Protein AF-A0A0F9UB42-F1 (afdb_monomer_lite)

Sequence (96 aa):
MAKKSGWHKLFGRAYHKATLMAPVYEYLCNKGHETEIEQRIVEDALTVCPKKGCRCKAKRLISRTNFQLKGNGWFNQGYSGSSNVAPTTRAKAKGK

Radius of gyration: 27.77 Å; chains: 1; bounding box: 80×42×70 Å

Structure (mmCIF, N/CA/C/O backbone):
data_AF-A0A0F9UB42-F1
#
_entry.id   AF-A0A0F9UB42-F1
#
loop_
_atom_site.group_PDB
_atom_site.id
_atom_site.type_symbol
_atom_site.label_atom_id
_atom_site.label_alt_id
_atom_site.label_comp_id
_atom_site.label_asym_id
_atom_site.label_entity_id
_atom_site.label_seq_id
_atom_site.pdbx_PDB_ins_code
_atom_site.Cartn_x
_atom_site.Cartn_y
_atom_site.Cartn_z
_atom_site.occupancy
_atom_site.B_iso_or_equiv
_atom_site.auth_seq_id
_atom_site.auth_comp_id
_atom_site.auth_asym_id
_atom_site.auth_atom_id
_atom_site.pdbx_PDB_model_num
ATOM 1 N N . MET A 1 1 ? -39.733 -31.011 -2.561 1.00 38.25 1 MET A N 1
ATOM 2 C CA . MET A 1 1 ? -38.285 -31.282 -2.755 1.00 38.25 1 MET A CA 1
ATOM 3 C C . MET A 1 1 ? -37.729 -30.205 -3.694 1.00 38.25 1 MET A C 1
ATOM 5 O O . MET A 1 1 ? -38.465 -29.828 -4.584 1.00 38.25 1 MET A O 1
ATOM 9 N N . ALA A 1 2 ? -36.544 -29.601 -3.592 1.00 42.50 2 ALA A N 1
ATOM 10 C CA . ALA A 1 2 ? -35.365 -29.806 -2.762 1.00 42.50 2 ALA A CA 1
ATOM 11 C C . ALA A 1 2 ? -34.693 -28.441 -2.484 1.00 42.50 2 ALA A C 1
ATOM 13 O O . ALA A 1 2 ? -34.573 -27.592 -3.367 1.00 42.50 2 ALA A O 1
ATOM 14 N N . LYS A 1 3 ? -34.262 -28.249 -1.234 1.00 38.97 3 LYS A N 1
ATOM 15 C CA . LYS A 1 3 ? -33.486 -27.105 -0.748 1.00 38.97 3 LYS A CA 1
ATOM 16 C C . LYS A 1 3 ? -32.078 -27.184 -1.346 1.00 38.97 3 LYS A C 1
ATOM 18 O O . LYS A 1 3 ? -31.356 -28.128 -1.043 1.00 38.97 3 LYS A O 1
ATOM 23 N N . LYS A 1 4 ? -31.651 -26.199 -2.140 1.00 44.38 4 LYS A N 1
ATOM 24 C CA . LYS A 1 4 ? -30.222 -26.018 -2.460 1.00 44.38 4 LYS A CA 1
ATOM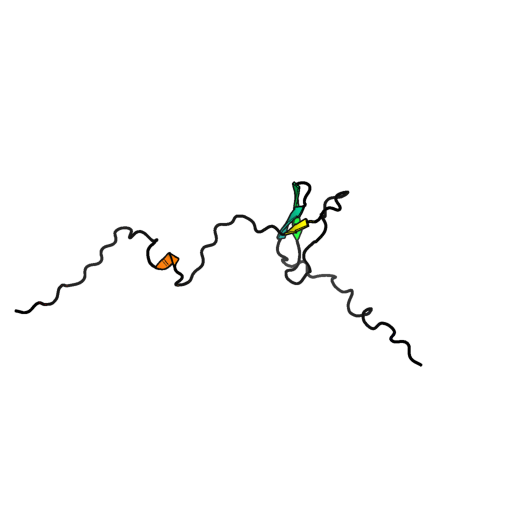 25 C C . LYS A 1 4 ? -29.565 -25.269 -1.301 1.00 44.38 4 LYS A C 1
ATOM 27 O O . LYS A 1 4 ? -29.298 -24.075 -1.358 1.00 44.38 4 LYS A O 1
ATOM 32 N N . SER A 1 5 ? -29.447 -25.994 -0.193 1.00 53.81 5 SER A N 1
ATOM 33 C CA . SER A 1 5 ? -28.733 -25.607 1.017 1.00 53.81 5 SER A CA 1
ATOM 34 C C . SER A 1 5 ? -27.244 -25.456 0.731 1.00 53.81 5 SER A C 1
ATOM 36 O O . SER A 1 5 ? -26.673 -26.209 -0.054 1.00 53.81 5 SER A O 1
ATOM 38 N N . GLY A 1 6 ? -26.647 -24.464 1.388 1.00 51.09 6 GLY A N 1
ATOM 39 C CA . GLY A 1 6 ? -25.269 -24.043 1.210 1.00 51.09 6 GLY A CA 1
ATOM 40 C C . GLY A 1 6 ? -24.222 -25.132 1.430 1.00 51.09 6 GLY A C 1
ATOM 41 O O . GLY A 1 6 ? -24.321 -25.946 2.341 1.00 51.09 6 GLY A O 1
ATOM 42 N N . TRP A 1 7 ? -23.185 -25.050 0.599 1.00 50.00 7 TRP A N 1
ATOM 43 C CA . TRP A 1 7 ? -21.958 -25.848 0.664 1.00 50.00 7 TRP A CA 1
ATOM 44 C C . TRP A 1 7 ? -20.692 -24.969 0.583 1.00 50.00 7 TRP A C 1
ATOM 46 O O . TRP A 1 7 ? -19.632 -25.428 0.190 1.00 50.00 7 TRP A O 1
ATOM 56 N N . HIS A 1 8 ? -20.775 -23.692 0.981 1.00 42.16 8 HIS A N 1
ATOM 57 C CA . HIS A 1 8 ? -19.608 -22.796 1.111 1.00 42.16 8 HIS A CA 1
ATOM 58 C C . HIS A 1 8 ? -19.458 -22.244 2.539 1.00 42.16 8 HIS A C 1
ATOM 60 O O . HIS A 1 8 ? -19.082 -21.100 2.777 1.00 42.16 8 HIS A O 1
ATOM 66 N N . LYS A 1 9 ? -19.775 -23.074 3.530 1.00 51.56 9 LYS A N 1
ATOM 67 C CA . LYS A 1 9 ? -19.340 -22.894 4.915 1.00 51.56 9 LYS A CA 1
ATOM 68 C C . LYS A 1 9 ? -18.845 -24.258 5.363 1.00 51.56 9 LYS A C 1
ATOM 70 O O . LYS A 1 9 ? -19.707 -25.039 5.729 1.00 51.56 9 LYS A O 1
ATOM 75 N N . LEU A 1 10 ? -17.540 -24.558 5.241 1.00 51.34 10 LEU A N 1
ATOM 76 C CA . LEU A 1 10 ? -16.814 -25.566 6.057 1.00 51.34 10 LEU A CA 1
ATOM 77 C C . LEU A 1 10 ? -15.348 -25.884 5.651 1.00 51.34 10 LEU A C 1
ATOM 79 O O . LEU A 1 10 ? -14.759 -26.762 6.264 1.00 51.34 10 LEU A O 1
ATOM 83 N N . PHE A 1 11 ? -14.685 -25.155 4.742 1.00 44.69 11 PHE A N 1
ATOM 84 C CA . PHE A 1 11 ? -13.233 -25.326 4.506 1.00 44.69 11 PHE A CA 1
ATOM 85 C C . PHE A 1 11 ? -12.572 -23.965 4.230 1.00 44.69 11 PHE A C 1
ATOM 87 O O . PHE A 1 11 ? -12.976 -23.283 3.303 1.00 44.69 11 PHE A O 1
ATOM 94 N N . GLY A 1 12 ? -11.589 -23.448 4.960 1.00 41.81 12 GLY A N 1
ATOM 95 C CA . GLY A 1 12 ? -11.005 -23.850 6.224 1.00 41.81 12 GLY A CA 1
ATOM 96 C C . GLY A 1 12 ? -10.625 -22.580 6.983 1.00 41.81 12 GLY A C 1
ATOM 97 O O . GLY A 1 12 ? -9.928 -21.701 6.478 1.00 41.81 12 GLY A O 1
ATOM 98 N N . ARG A 1 13 ? -11.105 -22.475 8.220 1.00 58.41 13 ARG A N 1
ATOM 99 C CA . ARG A 1 13 ? -10.608 -21.503 9.189 1.00 58.41 13 ARG A CA 1
ATOM 100 C C . ARG A 1 13 ? -9.368 -22.129 9.828 1.00 58.41 13 ARG A C 1
ATOM 102 O O . ARG A 1 13 ? -9.440 -22.692 10.909 1.00 58.41 13 ARG A O 1
ATOM 109 N N . ALA A 1 14 ? -8.261 -22.096 9.094 1.00 51.50 14 ALA A N 1
ATOM 110 C CA . ALA A 1 14 ? -6.939 -22.495 9.567 1.00 51.50 14 ALA A CA 1
ATOM 111 C C . ALA A 1 14 ? -5.863 -21.629 8.891 1.00 51.50 14 ALA A C 1
ATOM 113 O O . ALA A 1 14 ? -4.921 -22.127 8.294 1.00 51.50 14 ALA A O 1
ATOM 114 N N . TYR A 1 15 ? -6.000 -20.305 8.990 1.00 58.28 15 TYR A N 1
ATOM 115 C CA . TYR A 1 15 ? -4.886 -19.374 8.761 1.00 58.28 15 TYR A CA 1
ATOM 116 C C . TYR A 1 15 ? -4.205 -19.051 10.095 1.00 58.28 15 TYR A C 1
ATOM 118 O O . TYR A 1 15 ? -3.850 -17.916 10.387 1.00 58.28 15 TYR A O 1
ATOM 126 N N . HIS A 1 16 ? -4.068 -20.055 10.956 1.00 57.62 16 HIS A N 1
ATOM 127 C CA . HIS A 1 16 ? -3.216 -19.945 12.123 1.00 57.62 16 HIS A CA 1
ATOM 128 C C . HIS A 1 16 ? -1.850 -20.478 11.709 1.00 57.62 16 HIS A C 1
ATOM 130 O O . HIS A 1 16 ? -1.717 -21.668 11.442 1.00 57.62 16 HIS A O 1
ATOM 136 N N . LYS A 1 17 ? -0.852 -19.584 11.701 1.00 63.34 17 LYS A N 1
ATOM 137 C CA . LYS A 1 17 ? 0.588 -19.881 11.607 1.00 63.34 17 LYS A CA 1
ATOM 138 C C . LYS A 1 17 ? 1.160 -20.005 10.184 1.00 63.34 17 LYS A C 1
ATOM 140 O O . LYS A 1 17 ? 1.495 -21.086 9.720 1.00 63.34 17 LYS A O 1
ATOM 145 N N . ALA A 1 18 ? 1.374 -18.861 9.535 1.00 56.09 18 ALA A N 1
ATOM 146 C CA . ALA A 1 18 ? 2.430 -18.716 8.524 1.00 56.09 18 ALA A CA 1
ATOM 147 C C . ALA A 1 18 ? 2.955 -17.271 8.486 1.00 56.09 18 ALA A C 1
ATOM 149 O O . ALA A 1 18 ? 3.014 -16.633 7.440 1.00 56.09 18 ALA A O 1
ATOM 150 N N . THR A 1 19 ? 3.326 -16.753 9.658 1.00 65.88 19 THR A N 1
ATOM 151 C CA . THR A 1 19 ? 4.157 -15.553 9.815 1.00 65.88 19 THR A CA 1
ATOM 152 C C . THR A 1 19 ? 5.607 -15.918 9.506 1.00 65.88 19 THR A C 1
ATOM 154 O O . THR A 1 19 ? 6.449 -15.971 10.394 1.00 65.88 19 THR A O 1
ATOM 157 N N . LEU A 1 20 ? 5.891 -16.258 8.253 1.00 65.94 20 LEU A N 1
ATOM 158 C CA . LEU A 1 20 ? 7.258 -16.337 7.753 1.00 65.94 20 LEU A CA 1
ATOM 159 C C . LEU A 1 20 ? 7.273 -15.636 6.393 1.00 65.94 20 LEU A C 1
ATOM 161 O O . LEU A 1 20 ? 7.009 -16.235 5.356 1.00 65.94 20 LEU A O 1
ATOM 165 N N . MET A 1 21 ? 7.532 -14.328 6.468 1.00 75.50 21 MET A N 1
ATOM 166 C CA . MET A 1 21 ? 7.850 -13.406 5.370 1.00 75.50 21 MET A CA 1
ATOM 167 C C . MET A 1 21 ? 6.724 -13.167 4.350 1.00 75.50 21 MET A C 1
ATOM 169 O O . MET A 1 21 ? 6.848 -13.482 3.168 1.00 75.50 21 MET A O 1
ATOM 173 N N . ALA A 1 22 ? 5.620 -12.565 4.802 1.00 88.38 22 ALA A N 1
ATOM 174 C CA . ALA A 1 22 ? 4.680 -11.917 3.888 1.00 88.38 22 ALA A CA 1
ATOM 175 C C . ALA A 1 22 ? 5.240 -10.548 3.447 1.00 88.38 22 ALA A C 1
ATOM 177 O O . ALA A 1 22 ? 5.911 -9.888 4.242 1.00 88.38 22 ALA A O 1
ATOM 178 N N . PRO A 1 23 ? 4.997 -10.108 2.200 1.00 91.56 23 PRO A N 1
ATOM 179 C CA . PRO A 1 23 ? 5.393 -8.774 1.772 1.00 91.56 23 PRO A CA 1
ATOM 180 C C . PRO A 1 23 ? 4.613 -7.694 2.534 1.00 91.56 23 PRO A C 1
ATOM 182 O O . PRO A 1 23 ? 3.454 -7.886 2.912 1.00 91.56 23 PRO A O 1
ATOM 185 N N . VAL A 1 24 ? 5.251 -6.537 2.705 1.00 93.25 24 VAL A N 1
ATOM 186 C CA . VAL A 1 24 ? 4.594 -5.312 3.169 1.00 93.25 24 VAL A CA 1
ATOM 187 C C . VAL A 1 24 ? 4.023 -4.584 1.954 1.00 93.25 24 VAL A C 1
ATOM 189 O O . VAL A 1 24 ? 4.720 -4.381 0.960 1.00 93.25 24 VAL A O 1
ATOM 192 N N . TYR A 1 25 ? 2.751 -4.202 2.026 1.00 93.69 25 TYR A N 1
ATOM 193 C CA . TYR A 1 25 ? 2.077 -3.388 1.023 1.00 93.69 25 TYR A CA 1
ATOM 194 C C . TYR A 1 25 ? 1.668 -2.039 1.607 1.00 93.69 25 TYR A C 1
ATOM 196 O O . TYR A 1 25 ? 1.088 -1.961 2.690 1.00 93.69 25 TYR A O 1
ATOM 204 N N . GLU A 1 26 ? 1.892 -0.987 0.829 1.00 95.31 26 GLU A N 1
ATOM 205 C CA . GLU A 1 26 ? 1.404 0.361 1.102 1.00 95.31 26 GLU A CA 1
ATOM 206 C C . GLU A 1 26 ? -0.015 0.543 0.547 1.00 95.31 26 GLU A C 1
ATOM 208 O O . GLU A 1 26 ? -0.351 0.057 -0.537 1.00 95.31 26 GLU A O 1
ATOM 213 N N . TYR A 1 27 ? -0.857 1.280 1.267 1.00 95.69 27 TYR A N 1
ATOM 214 C CA . TYR A 1 27 ? -2.208 1.641 0.842 1.00 95.69 27 TYR A CA 1
ATOM 215 C C . TYR A 1 27 ? -2.484 3.121 1.070 1.00 95.69 27 TYR A C 1
ATOM 217 O O . TYR A 1 27 ? -2.202 3.643 2.144 1.00 95.69 27 TYR A O 1
ATOM 225 N N . LEU A 1 28 ? -3.147 3.755 0.101 1.00 96.25 28 LEU A N 1
ATOM 226 C CA . LEU A 1 28 ? -3.663 5.120 0.192 1.00 96.25 28 LEU A CA 1
ATOM 227 C C . LEU A 1 28 ? -5.186 5.113 0.116 1.00 96.25 28 LEU A C 1
ATOM 229 O O . LEU A 1 28 ? -5.779 4.506 -0.782 1.00 96.25 28 LEU A O 1
ATOM 233 N N . CYS A 1 29 ? -5.839 5.820 1.035 1.00 96.75 29 CYS A N 1
ATOM 234 C CA . CYS A 1 29 ? -7.280 6.055 0.959 1.00 96.75 29 CYS A CA 1
ATOM 235 C C . CYS A 1 29 ? -7.626 7.442 0.406 1.00 96.75 29 CYS A C 1
ATOM 237 O O . CYS A 1 29 ? -6.822 8.367 0.459 1.00 96.75 29 CYS A O 1
ATOM 239 N N . ASN A 1 30 ? -8.878 7.629 -0.024 1.00 96.06 30 ASN A N 1
ATOM 240 C CA . ASN A 1 30 ? -9.364 8.910 -0.569 1.00 96.06 30 ASN A CA 1
ATOM 241 C C . ASN A 1 30 ? -9.278 10.109 0.401 1.00 96.06 30 ASN A C 1
ATOM 243 O O . ASN A 1 30 ? -9.450 11.243 -0.028 1.00 96.06 30 ASN A O 1
ATOM 247 N N . LYS A 1 31 ? -9.055 9.875 1.702 1.00 95.50 31 LYS A N 1
ATOM 248 C CA . LYS A 1 31 ? -8.836 10.931 2.706 1.00 95.50 31 LYS A CA 1
ATOM 249 C C . LYS A 1 31 ? -7.357 11.296 2.893 1.00 95.50 31 LYS A C 1
ATOM 251 O O . LYS A 1 31 ? -7.047 12.058 3.798 1.00 95.50 31 LYS A O 1
ATOM 256 N N . GLY A 1 32 ? -6.455 10.730 2.090 1.00 95.44 32 GLY A N 1
ATOM 257 C CA . GLY A 1 32 ? -5.019 11.000 2.175 1.00 95.44 32 GLY A CA 1
ATOM 258 C C . GLY A 1 32 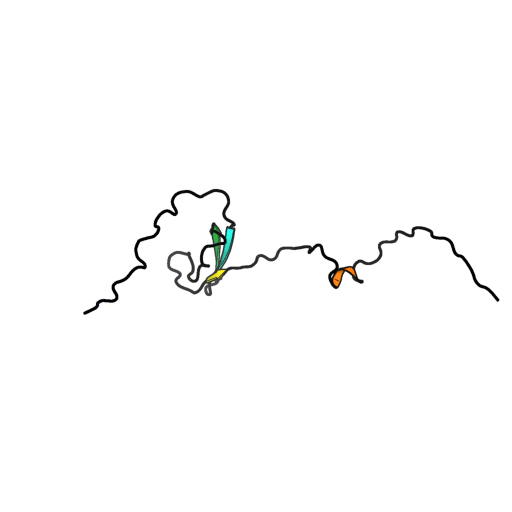? -4.291 10.226 3.276 1.00 95.44 32 GLY A C 1
ATOM 259 O O . GLY A 1 32 ? -3.175 10.578 3.627 1.00 95.44 32 GLY A O 1
ATOM 260 N N . HIS A 1 33 ? -4.907 9.194 3.863 1.00 95.56 33 HIS A N 1
ATOM 261 C CA . HIS A 1 33 ? -4.198 8.336 4.816 1.00 95.56 33 HIS A CA 1
ATOM 262 C C . HIS A 1 33 ? -3.389 7.265 4.096 1.00 95.56 33 HIS A C 1
ATOM 264 O O . HIS A 1 33 ? -3.975 6.506 3.317 1.00 95.56 33 HIS A O 1
ATOM 270 N N . GLU A 1 34 ? -2.111 7.179 4.451 1.00 95.19 34 GLU A N 1
ATOM 271 C CA . GLU A 1 34 ? -1.176 6.134 4.042 1.00 95.19 34 GLU A CA 1
ATOM 272 C C . GLU A 1 34 ? -0.971 5.134 5.183 1.00 95.19 34 GLU A C 1
ATOM 274 O O . GLU A 1 34 ? -0.880 5.518 6.353 1.00 95.19 34 GLU A O 1
ATOM 279 N N . THR A 1 35 ? -0.974 3.845 4.852 1.00 94.44 35 THR A N 1
ATOM 280 C CA . THR A 1 35 ? -0.784 2.758 5.819 1.00 94.44 35 THR A CA 1
ATOM 281 C C . THR A 1 35 ? -0.024 1.602 5.191 1.00 94.44 35 THR A C 1
ATOM 283 O O . THR A 1 35 ? -0.356 1.194 4.078 1.00 94.44 35 THR A O 1
ATOM 286 N N . GLU A 1 36 ? 0.910 1.033 5.942 1.00 94.44 36 GLU A N 1
ATOM 287 C CA . GLU A 1 36 ? 1.644 -0.182 5.590 1.00 94.44 36 GLU A CA 1
ATOM 288 C C . GLU A 1 36 ? 1.052 -1.386 6.321 1.00 94.44 36 GLU A C 1
ATOM 290 O O . GLU A 1 36 ? 0.749 -1.311 7.515 1.00 94.44 36 GLU A O 1
ATOM 295 N N . ILE A 1 37 ? 0.864 -2.492 5.602 1.00 92.94 37 ILE A N 1
ATOM 296 C CA . ILE A 1 37 ? 0.383 -3.751 6.174 1.00 92.94 37 ILE A CA 1
ATOM 297 C C . ILE A 1 37 ? 1.148 -4.933 5.590 1.00 92.94 37 ILE A C 1
ATOM 299 O O . ILE A 1 37 ? 1.430 -4.975 4.393 1.00 92.94 37 ILE A O 1
ATOM 303 N N . GLU A 1 38 ? 1.419 -5.933 6.417 1.00 93.00 38 GLU A N 1
ATOM 304 C CA . GLU A 1 38 ? 1.842 -7.247 5.944 1.00 93.00 38 GLU A CA 1
ATOM 305 C C . GLU A 1 38 ? 0.624 -7.997 5.403 1.00 93.00 38 GLU A C 1
ATOM 307 O O . GLU A 1 38 ? -0.378 -8.164 6.102 1.00 93.00 38 GLU A O 1
ATOM 312 N N . GLN A 1 39 ? 0.691 -8.441 4.152 1.00 92.19 39 GLN A N 1
ATOM 313 C CA . GLN A 1 39 ? -0.397 -9.187 3.530 1.00 92.19 39 GLN A CA 1
ATOM 314 C C . GLN A 1 39 ? 0.172 -10.228 2.567 1.00 92.19 39 GLN A C 1
ATOM 316 O O . GLN A 1 39 ? 1.132 -9.974 1.839 1.00 92.19 39 GLN A O 1
ATOM 321 N N . ARG A 1 40 ? -0.424 -11.424 2.532 1.00 89.94 40 ARG A N 1
ATOM 322 C CA . ARG A 1 40 ? 0.042 -12.473 1.616 1.00 89.94 40 ARG A CA 1
ATOM 323 C C . ARG A 1 40 ? -0.299 -12.100 0.178 1.00 89.94 40 ARG A C 1
ATOM 325 O O . ARG A 1 40 ? -1.349 -11.534 -0.104 1.00 89.94 40 ARG A O 1
ATOM 332 N N . ILE A 1 41 ? 0.552 -12.513 -0.757 1.00 89.12 41 ILE A N 1
ATOM 333 C CA . ILE A 1 41 ? 0.343 -12.239 -2.187 1.00 89.12 41 ILE A CA 1
ATOM 334 C C . ILE A 1 41 ? -0.943 -12.872 -2.749 1.00 89.12 41 ILE A C 1
ATOM 336 O O . ILE A 1 41 ? -1.510 -12.363 -3.708 1.00 89.12 41 ILE A O 1
ATOM 340 N N . VAL A 1 42 ? -1.404 -13.969 -2.137 1.00 90.69 42 VAL A N 1
ATOM 341 C CA . VAL A 1 42 ? -2.624 -14.700 -2.526 1.00 90.69 42 VAL A CA 1
ATOM 342 C C . VAL A 1 42 ? -3.898 -14.156 -1.875 1.00 90.69 42 VAL A C 1
ATOM 344 O O . VAL A 1 42 ? -4.981 -14.649 -2.167 1.00 90.69 42 VAL A O 1
ATOM 347 N N . GLU A 1 43 ? -3.783 -13.196 -0.956 1.00 90.44 43 GLU A N 1
ATOM 348 C CA . GLU A 1 43 ? -4.935 -12.583 -0.294 1.00 90.44 43 GLU A CA 1
ATOM 349 C C . GLU A 1 43 ? -5.494 -11.423 -1.121 1.00 90.44 43 GLU A C 1
ATOM 351 O O . GLU A 1 43 ? -4.748 -10.660 -1.742 1.00 90.44 43 GLU A O 1
ATOM 356 N N . ASP A 1 44 ? -6.812 -11.239 -1.051 1.00 93.38 44 ASP A N 1
ATOM 357 C CA . ASP A 1 44 ? -7.499 -10.130 -1.708 1.00 93.38 44 ASP A CA 1
ATOM 358 C C . ASP A 1 44 ? -7.036 -8.773 -1.165 1.00 93.38 44 ASP A C 1
ATOM 360 O O . ASP A 1 44 ? -6.904 -8.565 0.044 1.00 93.38 44 ASP A O 1
ATOM 364 N N . ALA A 1 45 ? -6.807 -7.811 -2.060 1.00 93.25 45 ALA A N 1
ATOM 365 C CA . ALA A 1 45 ? -6.382 -6.469 -1.678 1.00 93.25 45 ALA A CA 1
ATOM 366 C C . ALA A 1 45 ? -7.416 -5.763 -0.784 1.00 93.25 45 ALA A C 1
ATOM 368 O O . ALA A 1 45 ? -8.628 -5.905 -0.968 1.00 93.25 45 ALA A O 1
ATOM 369 N N . LEU A 1 46 ? -6.937 -4.930 0.148 1.00 94.25 46 LEU A N 1
ATOM 370 C CA . LEU A 1 46 ? -7.836 -4.121 0.964 1.00 94.25 46 LEU A CA 1
ATOM 371 C C . LEU A 1 46 ? -8.595 -3.118 0.097 1.00 94.25 46 LEU A C 1
ATOM 373 O O . LEU A 1 46 ? -8.008 -2.316 -0.630 1.00 94.25 46 LEU A O 1
ATOM 377 N N . THR A 1 47 ? -9.915 -3.118 0.244 1.00 95.31 47 THR A N 1
ATOM 378 C CA . THR A 1 47 ? -10.810 -2.157 -0.411 1.00 95.31 47 THR A CA 1
ATOM 379 C C . THR A 1 47 ? -11.205 -1.004 0.510 1.00 95.31 47 THR A C 1
ATOM 381 O O . THR A 1 47 ? -11.652 0.038 0.029 1.00 95.31 47 THR A O 1
ATOM 384 N N . VAL A 1 48 ? -11.012 -1.154 1.824 1.00 96.00 48 VAL A N 1
ATOM 385 C CA . VAL A 1 48 ? -11.363 -0.175 2.862 1.00 96.00 48 VAL A CA 1
ATOM 386 C C . VAL A 1 48 ? -10.117 0.210 3.652 1.00 96.00 48 VAL A C 1
ATOM 388 O O . VAL A 1 48 ? -9.268 -0.629 3.940 1.00 96.00 48 VAL A O 1
ATOM 391 N N . CYS A 1 49 ? -10.011 1.492 4.002 1.00 95.56 49 CYS A N 1
ATOM 392 C CA . CYS A 1 49 ? -8.906 2.015 4.801 1.00 95.56 49 CYS A CA 1
ATOM 393 C C . CYS A 1 49 ? -8.815 1.320 6.177 1.00 95.56 49 CYS A C 1
ATOM 395 O O . CYS A 1 49 ? -9.819 1.270 6.888 1.00 95.56 49 CYS A O 1
ATOM 397 N N . PRO A 1 50 ? -7.627 0.849 6.600 1.00 93.50 50 PRO A N 1
ATOM 398 C CA . PRO A 1 50 ? -7.452 0.198 7.901 1.00 93.50 50 PRO A CA 1
ATOM 399 C C . PRO A 1 50 ? -7.364 1.188 9.078 1.00 93.50 50 PRO A C 1
ATOM 401 O O . PRO A 1 50 ? -7.407 0.781 10.240 1.00 93.50 50 PRO A O 1
ATOM 404 N N . LYS A 1 51 ? -7.261 2.501 8.820 1.00 94.06 51 LYS A N 1
ATOM 405 C CA . LYS A 1 51 ? -7.207 3.517 9.881 1.00 94.06 51 LYS A CA 1
ATOM 406 C C . LYS A 1 51 ? -8.545 3.597 10.621 1.00 94.06 51 LYS A C 1
ATOM 408 O O . LYS A 1 51 ? -9.599 3.766 10.006 1.00 94.06 51 LYS A O 1
ATOM 413 N N . LYS A 1 52 ? -8.501 3.538 11.957 1.00 92.62 52 LYS A N 1
ATOM 414 C CA . LYS A 1 52 ? -9.697 3.608 12.816 1.00 92.62 52 LYS A CA 1
ATOM 415 C C . LYS A 1 52 ? -10.556 4.831 12.469 1.00 92.62 52 LYS A C 1
ATOM 417 O O . LYS A 1 52 ? -10.050 5.941 12.339 1.00 92.62 52 LYS A O 1
ATOM 422 N N . GLY A 1 53 ? -11.860 4.612 12.293 1.00 92.25 53 GLY A N 1
ATOM 423 C CA . GLY A 1 53 ? -12.826 5.658 11.929 1.00 92.25 53 GLY A CA 1
ATOM 424 C C . GLY A 1 53 ? -12.829 6.068 10.447 1.00 92.25 53 GLY A C 1
ATOM 425 O O . GLY A 1 53 ? -13.708 6.820 10.022 1.00 92.25 53 GLY A O 1
ATOM 426 N N . CYS A 1 54 ? -11.909 5.557 9.623 1.00 92.94 54 CYS A N 1
ATOM 427 C CA . CYS A 1 54 ? -11.887 5.802 8.185 1.00 92.94 54 CYS A CA 1
ATOM 428 C C . CYS A 1 54 ? -12.517 4.623 7.433 1.00 92.94 54 CYS A C 1
ATOM 430 O O . CYS A 1 54 ? -11.978 3.527 7.425 1.00 92.94 54 CYS A O 1
ATOM 432 N N . ARG A 1 55 ? -13.650 4.850 6.761 1.00 93.88 55 ARG A N 1
ATOM 433 C CA . ARG A 1 55 ? -14.341 3.833 5.935 1.00 93.88 55 ARG A CA 1
ATOM 434 C C . ARG A 1 55 ? -14.246 4.123 4.436 1.00 93.88 55 ARG A C 1
ATOM 436 O O . ARG A 1 55 ? -15.058 3.657 3.644 1.00 93.88 55 ARG A O 1
ATOM 443 N N . CYS A 1 56 ? -13.295 4.966 4.051 1.00 96.44 56 CYS A N 1
ATOM 444 C CA . CYS A 1 56 ? -13.101 5.344 2.660 1.00 96.44 56 CYS A CA 1
ATOM 445 C C . CYS A 1 56 ? -12.427 4.220 1.878 1.00 96.44 56 CYS A C 1
ATOM 447 O O . CYS A 1 56 ? -11.706 3.400 2.451 1.00 96.44 56 CYS A O 1
ATOM 449 N N . LYS A 1 57 ? -12.637 4.232 0.557 1.00 97.12 57 LYS A N 1
ATOM 450 C CA . LYS A 1 57 ? -11.967 3.306 -0.354 1.00 97.12 57 LYS A CA 1
ATOM 451 C C . LYS A 1 57 ? -10.452 3.467 -0.237 1.00 97.12 57 LYS A C 1
ATOM 453 O O . LYS A 1 57 ? -9.961 4.599 -0.204 1.00 97.12 57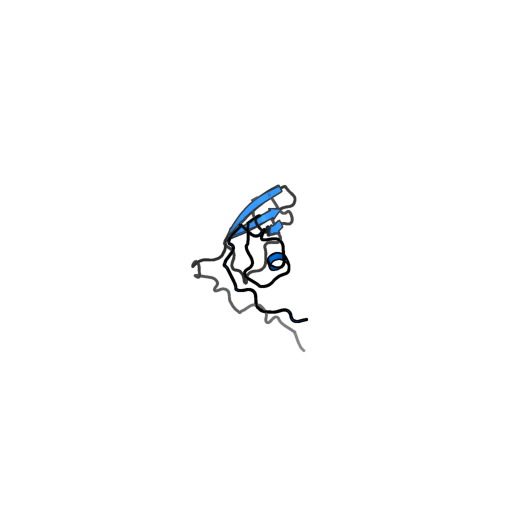 LYS A O 1
ATOM 458 N N . ALA A 1 58 ? -9.755 2.341 -0.161 1.00 96.69 58 ALA A N 1
ATOM 459 C CA . ALA A 1 58 ? -8.302 2.258 -0.179 1.00 96.69 58 ALA A CA 1
ATOM 460 C C . ALA A 1 58 ? -7.829 1.638 -1.496 1.00 96.69 58 ALA A C 1
ATOM 462 O O . ALA A 1 58 ? -8.541 0.847 -2.116 1.00 96.69 58 ALA A O 1
ATOM 463 N N . LYS A 1 59 ? -6.633 2.027 -1.928 1.00 96.19 59 LYS A N 1
ATOM 464 C CA . LYS A 1 59 ? -5.939 1.462 -3.084 1.00 96.19 59 LYS A CA 1
ATOM 465 C C . LYS A 1 59 ? -4.521 1.109 -2.671 1.00 96.19 59 LYS A C 1
ATOM 467 O O . LYS A 1 59 ? -3.880 1.901 -1.984 1.00 96.19 59 LYS A O 1
ATOM 472 N N . ARG A 1 60 ? -4.050 -0.061 -3.098 1.00 95.44 60 ARG A N 1
ATOM 473 C CA . ARG A 1 60 ? -2.656 -0.471 -2.919 1.00 95.44 60 ARG A CA 1
ATOM 474 C C . ARG A 1 60 ? -1.763 0.451 -3.749 1.00 95.44 60 ARG A C 1
ATOM 476 O O . ARG A 1 60 ? -2.064 0.691 -4.920 1.00 95.44 60 ARG A O 1
ATOM 483 N N . LEU A 1 61 ? -0.710 0.981 -3.145 1.00 94.12 61 LEU A N 1
ATOM 484 C CA . LEU A 1 61 ? 0.294 1.782 -3.828 1.00 94.12 61 LEU A CA 1
ATOM 485 C C . LEU A 1 61 ? 1.398 0.883 -4.389 1.00 94.12 61 LEU A C 1
ATOM 487 O O . LEU A 1 61 ? 1.696 -0.184 -3.853 1.00 94.12 61 LEU A O 1
ATOM 491 N N . ILE A 1 62 ? 1.995 1.337 -5.488 1.00 89.31 62 ILE A N 1
ATOM 492 C CA . ILE A 1 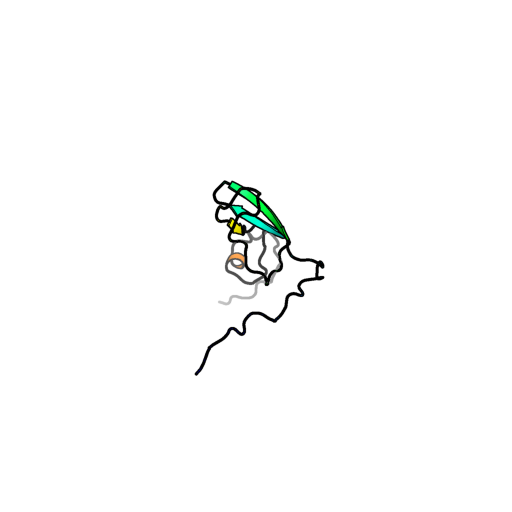62 ? 3.270 0.827 -5.984 1.00 89.31 62 ILE A CA 1
ATOM 493 C C . ILE A 1 62 ? 4.289 1.914 -5.666 1.00 89.31 62 ILE A C 1
ATOM 495 O O . ILE A 1 62 ? 4.215 3.009 -6.230 1.00 89.31 62 ILE A O 1
ATOM 499 N N . SER A 1 63 ? 5.205 1.628 -4.746 1.00 81.38 63 SER A N 1
ATOM 500 C CA . SER A 1 63 ? 6.213 2.588 -4.305 1.00 81.38 63 SER A CA 1
ATOM 501 C C . SER A 1 63 ? 7.086 3.018 -5.489 1.00 81.38 63 SER A C 1
ATOM 503 O O . SER A 1 63 ? 7.430 2.213 -6.363 1.00 81.38 63 SER A O 1
ATOM 505 N N . ARG A 1 64 ? 7.459 4.302 -5.535 1.00 79.94 64 ARG A N 1
ATOM 506 C CA . ARG A 1 64 ? 8.363 4.847 -6.559 1.00 79.94 64 ARG A CA 1
ATOM 507 C C . ARG A 1 64 ? 9.779 4.321 -6.323 1.00 79.94 64 ARG A C 1
ATOM 509 O O . ARG A 1 64 ? 10.571 4.955 -5.636 1.00 79.94 64 ARG A O 1
ATOM 516 N N . THR A 1 65 ? 10.087 3.157 -6.882 1.00 78.75 65 THR A N 1
ATOM 517 C CA . THR A 1 65 ? 11.413 2.532 -6.795 1.00 78.75 65 THR A CA 1
ATOM 518 C C . THR A 1 65 ? 12.090 2.497 -8.165 1.00 78.75 65 THR A C 1
ATOM 520 O O . THR A 1 65 ? 11.427 2.464 -9.202 1.00 78.75 65 THR A O 1
ATOM 523 N N . ASN A 1 66 ? 13.425 2.524 -8.182 1.00 81.12 66 ASN A N 1
ATOM 524 C CA . ASN A 1 66 ? 14.209 2.364 -9.407 1.00 81.12 66 ASN A CA 1
ATOM 525 C C . ASN A 1 66 ? 14.394 0.872 -9.694 1.00 81.12 66 ASN A C 1
ATOM 527 O O . ASN A 1 66 ? 15.251 0.226 -9.091 1.00 81.12 66 ASN A O 1
ATOM 531 N N . PHE A 1 67 ? 13.607 0.321 -10.615 1.00 77.62 67 PHE A N 1
ATOM 532 C CA . PHE A 1 67 ? 13.796 -1.044 -11.097 1.00 77.62 67 PHE A CA 1
ATOM 533 C C . PHE A 1 67 ? 14.566 -1.040 -12.423 1.00 77.62 67 PHE A C 1
ATOM 535 O O . PHE A 1 67 ? 14.277 -0.255 -13.323 1.00 77.62 67 PHE A O 1
ATOM 542 N N . GLN A 1 68 ? 15.552 -1.931 -12.546 1.00 78.62 68 GLN A N 1
ATOM 543 C CA . GLN A 1 68 ? 16.298 -2.162 -13.784 1.00 78.62 68 GLN A CA 1
ATOM 544 C C . GLN A 1 68 ? 15.899 -3.523 -14.349 1.00 78.62 68 GLN A C 1
ATOM 546 O O . GLN A 1 68 ? 16.173 -4.561 -13.743 1.00 78.62 68 GLN A O 1
ATOM 551 N N . LEU A 1 69 ? 15.234 -3.531 -15.503 1.00 78.50 69 LEU A N 1
ATOM 552 C CA . LEU A 1 69 ? 14.811 -4.769 -16.153 1.00 78.50 69 LEU A CA 1
ATOM 553 C C . LEU A 1 69 ? 15.969 -5.333 -16.982 1.00 78.50 69 LEU A C 1
ATOM 555 O O . LEU A 1 69 ? 16.389 -4.732 -17.968 1.00 78.50 69 LEU A O 1
ATOM 559 N N . LYS A 1 70 ? 16.483 -6.507 -16.599 1.00 72.25 70 LYS A N 1
ATOM 560 C CA . LYS A 1 70 ? 17.448 -7.252 -17.417 1.00 72.25 70 LYS A CA 1
ATOM 561 C C . LYS A 1 70 ? 16.706 -7.915 -18.581 1.00 72.25 70 LYS A C 1
ATOM 563 O O . LYS A 1 70 ? 15.987 -8.887 -18.383 1.00 72.25 70 LYS A O 1
ATOM 568 N N . GLY A 1 71 ? 16.879 -7.390 -19.788 1.00 74.12 71 GLY A N 1
ATOM 569 C CA . GLY A 1 71 ? 16.352 -7.969 -21.025 1.00 74.12 71 GLY A CA 1
ATOM 570 C C . GLY A 1 71 ? 16.754 -7.126 -22.231 1.00 74.12 71 GLY A C 1
ATOM 571 O O . GLY A 1 71 ? 17.036 -5.944 -22.076 1.00 74.12 71 GLY A O 1
ATOM 572 N N . ASN A 1 72 ? 16.769 -7.702 -23.437 1.00 69.62 72 ASN A N 1
ATOM 573 C CA . ASN A 1 72 ? 17.142 -7.014 -24.690 1.00 69.62 72 ASN A CA 1
ATOM 574 C C . ASN A 1 72 ? 16.078 -5.999 -25.177 1.00 69.62 72 ASN A C 1
ATOM 576 O O . ASN A 1 72 ? 15.874 -5.829 -26.378 1.00 69.62 72 ASN A O 1
ATOM 580 N N . GLY A 1 73 ? 15.366 -5.350 -24.251 1.00 66.00 73 GLY A N 1
ATOM 581 C CA . GLY A 1 73 ? 14.302 -4.395 -24.546 1.00 66.00 73 GLY A CA 1
ATOM 582 C C . GLY A 1 73 ? 14.803 -3.135 -25.260 1.00 66.00 73 GLY A C 1
ATOM 583 O O . GLY A 1 73 ? 16.001 -2.872 -25.335 1.00 66.00 73 GLY A O 1
ATOM 584 N N . TRP A 1 74 ? 13.856 -2.329 -25.743 1.00 60.34 74 TRP A N 1
ATOM 585 C CA . TRP A 1 74 ? 14.057 -1.099 -26.530 1.00 60.34 74 TRP A CA 1
ATOM 586 C C . TRP A 1 74 ? 15.108 -0.119 -25.963 1.00 60.34 74 TRP A C 1
ATOM 588 O O . TRP A 1 74 ? 15.790 0.567 -26.718 1.00 60.34 74 TRP A O 1
ATOM 598 N N . PHE A 1 75 ? 15.309 -0.092 -24.641 1.00 60.88 75 PHE A N 1
ATOM 599 C CA . PHE A 1 75 ? 16.301 0.768 -23.982 1.00 60.88 75 PHE A CA 1
ATOM 600 C C . PHE A 1 75 ? 17.766 0.335 -24.181 1.00 60.88 75 PHE A C 1
ATOM 602 O O . PHE A 1 75 ? 18.650 1.192 -24.171 1.00 60.88 75 PHE A O 1
ATOM 609 N N . ASN A 1 76 ? 18.034 -0.953 -24.431 1.00 58.84 76 ASN A N 1
ATOM 610 C CA . ASN A 1 76 ? 19.393 -1.462 -24.676 1.00 58.84 76 ASN A CA 1
ATOM 611 C C . ASN A 1 76 ? 19.917 -1.149 -26.091 1.00 58.84 76 ASN A C 1
ATOM 613 O O . ASN A 1 76 ? 21.070 -1.446 -26.383 1.00 58.84 76 ASN A O 1
ATOM 617 N N . GLN A 1 77 ? 19.099 -0.563 -26.975 1.00 61.09 77 GLN A N 1
ATOM 618 C CA . GLN A 1 77 ? 19.443 -0.346 -28.389 1.00 61.09 77 GLN A CA 1
ATOM 619 C C . GLN A 1 77 ? 19.923 1.078 -28.721 1.00 61.09 77 GLN A C 1
ATOM 621 O O . GLN A 1 77 ? 20.115 1.385 -29.893 1.00 61.09 77 GLN A O 1
ATOM 626 N N . GLY A 1 78 ? 20.162 1.955 -27.736 1.00 59.25 78 GLY A N 1
ATOM 627 C CA . GLY A 1 78 ? 20.722 3.276 -28.067 1.00 59.25 78 GLY A CA 1
ATOM 628 C C . GLY A 1 78 ? 20.831 4.329 -26.968 1.00 59.25 78 GLY A C 1
ATOM 629 O O . GLY A 1 78 ? 21.359 5.401 -27.240 1.00 59.25 78 GLY A O 1
ATOM 630 N N . TYR A 1 79 ? 20.367 4.065 -25.741 1.00 58.66 79 TYR A N 1
ATOM 631 C CA . TYR A 1 79 ? 20.414 5.061 -24.655 1.00 58.66 79 TYR A CA 1
ATOM 632 C C . TYR A 1 79 ? 21.588 4.885 -23.685 1.00 58.66 79 TYR A C 1
ATOM 634 O O . TYR A 1 79 ? 21.881 5.800 -22.915 1.00 58.66 79 TYR A O 1
ATOM 642 N N . SER A 1 80 ? 22.309 3.760 -23.730 1.00 59.59 80 SER A N 1
ATOM 643 C CA . SER A 1 80 ? 23.626 3.673 -23.101 1.00 59.59 80 SER A CA 1
ATOM 644 C C . SER A 1 80 ? 24.615 4.424 -23.986 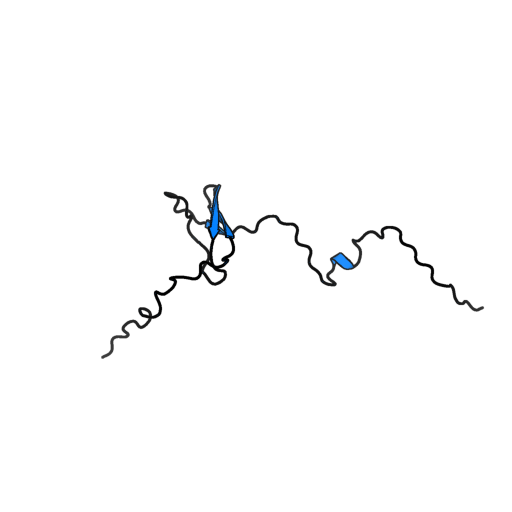1.00 59.59 80 SER A C 1
ATOM 646 O O . SER A 1 80 ? 25.162 3.863 -24.938 1.00 59.59 80 SER A O 1
ATOM 648 N N . GLY A 1 81 ? 24.799 5.716 -23.709 1.00 54.88 81 GLY A N 1
ATOM 649 C CA . GLY A 1 81 ? 25.882 6.491 -24.298 1.00 54.88 81 GLY A CA 1
ATOM 650 C C . GLY A 1 81 ? 27.177 5.700 -24.162 1.00 54.88 81 GLY A C 1
ATOM 651 O O . GLY A 1 81 ? 27.527 5.267 -23.065 1.00 54.88 81 GLY A O 1
ATOM 652 N N . SER A 1 82 ? 27.834 5.458 -25.295 1.00 51.38 82 SER A N 1
ATOM 653 C CA . SER A 1 82 ? 29.134 4.807 -25.371 1.00 51.38 82 SER A CA 1
ATOM 654 C C . SER A 1 82 ? 30.122 5.590 -24.508 1.00 51.38 82 SER A C 1
ATOM 656 O O . SER A 1 82 ? 30.726 6.559 -24.963 1.00 51.38 82 SER A O 1
ATOM 658 N N . SER A 1 83 ? 30.291 5.189 -23.248 1.00 53.81 83 SER A N 1
ATOM 659 C CA . SER A 1 83 ? 31.471 5.558 -22.485 1.00 53.81 83 SER A CA 1
ATOM 660 C C . SER A 1 83 ? 32.653 4.964 -23.235 1.00 53.81 83 SER A C 1
ATOM 662 O O . SER A 1 83 ? 32.770 3.744 -23.325 1.00 53.81 83 SER A O 1
ATOM 664 N N . ASN A 1 84 ? 33.451 5.852 -23.826 1.00 56.25 84 ASN A N 1
ATOM 665 C CA . ASN A 1 84 ? 34.704 5.602 -24.525 1.00 56.25 84 ASN A CA 1
ATOM 666 C C . ASN A 1 84 ? 35.452 4.370 -24.002 1.00 56.25 84 ASN A C 1
ATOM 668 O O . ASN A 1 84 ? 36.254 4.460 -23.078 1.00 56.25 84 ASN A O 1
ATOM 672 N N . VAL A 1 85 ? 35.234 3.227 -24.636 1.00 51.53 85 VAL A N 1
ATOM 673 C CA . VAL A 1 85 ? 36.180 2.123 -24.611 1.00 51.53 85 VAL A CA 1
ATOM 674 C C . VAL A 1 85 ? 36.279 1.697 -26.056 1.00 51.53 85 VAL A C 1
ATOM 676 O O . VAL A 1 85 ? 35.380 1.050 -26.578 1.00 51.53 85 VAL A O 1
ATOM 679 N N . ALA A 1 86 ? 37.328 2.154 -26.730 1.00 50.91 86 ALA A N 1
ATOM 680 C CA . ALA A 1 86 ? 37.692 1.650 -28.039 1.00 50.91 86 ALA A CA 1
ATOM 681 C C . ALA A 1 86 ? 38.498 0.359 -27.844 1.00 50.91 86 ALA A C 1
ATOM 683 O O . ALA A 1 86 ? 39.607 0.432 -27.309 1.00 50.91 86 ALA A O 1
ATOM 684 N N . PRO A 1 87 ? 38.025 -0.812 -28.306 1.00 44.88 87 PRO A N 1
ATOM 685 C CA . PRO A 1 87 ? 38.902 -1.918 -28.602 1.00 44.88 87 PRO A CA 1
ATOM 686 C C . PRO A 1 87 ? 39.110 -1.985 -30.118 1.00 44.88 87 PRO A C 1
ATOM 688 O O . PRO A 1 87 ? 38.191 -2.163 -30.915 1.00 44.88 87 PRO A O 1
ATOM 691 N N . THR A 1 88 ? 40.376 -1.812 -30.480 1.00 55.97 88 THR A N 1
ATOM 692 C CA . THR A 1 88 ? 40.997 -2.142 -31.763 1.00 55.97 88 THR A CA 1
ATOM 693 C C . THR A 1 88 ? 40.350 -3.335 -32.480 1.00 55.97 88 THR A C 1
ATOM 695 O O . THR A 1 88 ? 40.230 -4.414 -31.906 1.00 55.97 88 THR A O 1
ATOM 698 N N . THR A 1 89 ? 40.003 -3.184 -33.762 1.00 40.00 89 THR A N 1
ATOM 699 C CA . THR A 1 89 ? 40.015 -4.306 -34.713 1.00 40.00 89 THR A CA 1
ATOM 700 C C . THR A 1 89 ? 40.404 -3.849 -36.123 1.00 40.00 89 THR A C 1
ATOM 702 O O . THR A 1 89 ? 39.931 -2.851 -36.657 1.00 40.00 89 THR A O 1
ATOM 705 N N . ARG A 1 90 ? 41.342 -4.625 -36.676 1.00 51.22 90 ARG A N 1
ATOM 706 C CA . ARG A 1 90 ? 42.007 -4.569 -37.985 1.00 51.22 90 ARG A CA 1
ATOM 707 C C . ARG A 1 90 ? 41.116 -4.170 -39.168 1.00 51.22 90 ARG A C 1
ATOM 709 O O . ARG A 1 90 ? 40.123 -4.833 -39.453 1.00 51.22 90 ARG A O 1
ATOM 716 N N . ALA A 1 91 ? 41.599 -3.222 -39.970 1.00 41.72 91 ALA A N 1
ATOM 717 C CA . ALA A 1 91 ? 41.111 -2.991 -41.324 1.00 41.72 91 ALA A CA 1
ATOM 718 C C . ALA A 1 91 ? 41.667 -4.051 -42.298 1.00 41.72 91 ALA A C 1
ATOM 720 O O . ALA A 1 91 ? 42.880 -4.182 -42.467 1.00 41.72 91 ALA A O 1
ATOM 721 N N . LYS A 1 92 ? 40.769 -4.788 -42.967 1.00 40.12 92 LYS A N 1
ATOM 722 C CA . LYS A 1 92 ? 41.042 -5.499 -44.224 1.00 40.12 92 LYS A CA 1
ATOM 723 C C . LYS A 1 92 ? 40.201 -4.889 -45.354 1.00 40.12 92 LYS A C 1
ATOM 725 O O . LYS A 1 92 ? 38.993 -4.759 -45.212 1.00 40.12 92 LYS A O 1
ATOM 730 N N . ALA A 1 93 ? 40.890 -4.674 -46.478 1.00 42.78 93 ALA A N 1
ATOM 731 C CA . ALA A 1 93 ? 40.445 -4.703 -47.878 1.00 42.78 93 ALA A CA 1
ATOM 732 C C .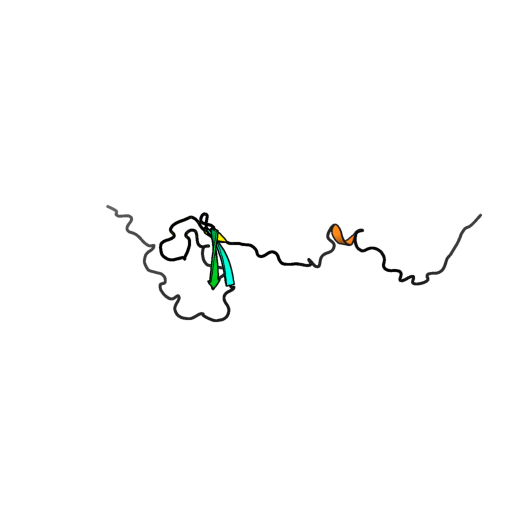 ALA A 1 93 ? 39.580 -3.563 -48.463 1.00 42.78 93 ALA A C 1
ATOM 734 O O . ALA A 1 93 ? 38.435 -3.359 -48.078 1.00 42.78 93 ALA A O 1
ATOM 735 N N . LYS A 1 94 ? 40.126 -2.951 -49.527 1.00 36.16 94 LYS A N 1
ATOM 736 C CA . LYS A 1 94 ? 39.549 -2.693 -50.871 1.00 36.16 94 LYS A CA 1
ATOM 737 C C . LYS A 1 94 ? 40.759 -2.355 -51.776 1.00 36.16 94 LYS A C 1
ATOM 739 O O . LYS A 1 94 ? 41.593 -1.575 -51.350 1.00 36.16 94 LYS A O 1
ATOM 744 N N . GLY A 1 95 ? 41.016 -2.938 -52.945 1.00 38.69 95 GLY A N 1
ATOM 745 C CA . GLY A 1 95 ? 40.124 -3.605 -53.883 1.00 38.69 95 GLY A CA 1
ATOM 746 C C . GLY A 1 95 ? 39.617 -2.631 -54.948 1.00 38.69 95 GLY A C 1
ATOM 747 O O . GLY A 1 95 ? 38.408 -2.429 -55.014 1.00 38.69 95 GLY A O 1
ATOM 748 N N . LYS A 1 96 ? 40.523 -2.011 -55.717 1.00 33.44 96 LYS A N 1
ATOM 749 C CA . LYS A 1 96 ? 40.356 -1.662 -57.136 1.00 33.44 96 LYS A CA 1
ATOM 750 C C . LYS A 1 96 ? 41.715 -1.355 -57.757 1.00 33.44 96 LYS A C 1
ATOM 752 O O . LYS A 1 96 ? 42.525 -0.727 -57.044 1.00 33.44 96 LYS A O 1
#

Foldseek 3Di:
DDDPDDDPPDPDPPPPDDPDDADWWWKAFPVGDIDIDRDHPPDDDDQADPPPPGGTGMDTDDDPDDDDDPDPDPCVPPVPPPPDDDDDDDDDDDDD

Organism: NCBI:txid412755

pLDDT: mean 72.41, std 21.03, range [33.44, 97.12]

Secondary structure (DSSP, 8-state):
-------SSSS-----S--S-PPEEEEEETTS-EEEEE--TTSPPP-B--STT--SBEEE----------SS-GGGGT-S---S------------

InterPro domains:
  IPR013429 Putative regulatory protein FmdB, zinc ribbon domain [SM00834] (23-63)
  IPR013429 Putative regulatory protein FmdB, zinc ribbon domain [TIGR02605] (23-73)